Protein AF-A0A485A880-F1 (afdb_monomer_lite)

Structure (mmCIF, N/CA/C/O backbone):
data_AF-A0A485A880-F1
#
_entry.id   AF-A0A485A880-F1
#
loop_
_atom_site.group_PDB
_atom_site.id
_atom_site.type_symbol
_atom_site.label_atom_id
_atom_site.label_alt_id
_atom_site.label_comp_id
_atom_site.label_asym_id
_atom_site.label_entity_id
_atom_site.label_seq_id
_atom_site.pdbx_PDB_ins_code
_atom_site.Cartn_x
_atom_site.Cartn_y
_atom_site.Cartn_z
_atom_site.occupancy
_atom_site.B_iso_or_equiv
_atom_site.auth_seq_id
_atom_site.auth_comp_id
_atom_site.auth_asym_id
_atom_site.auth_atom_id
_atom_site.pdbx_PDB_model_num
ATOM 1 N N . MET A 1 1 ? 19.188 -2.730 9.028 1.00 48.34 1 MET A N 1
ATOM 2 C CA . MET A 1 1 ? 17.875 -2.356 8.461 1.00 48.34 1 MET A CA 1
ATOM 3 C C . MET A 1 1 ? 17.712 -0.865 8.674 1.00 48.34 1 MET A C 1
ATOM 5 O O . MET A 1 1 ? 17.960 -0.419 9.787 1.00 48.34 1 MET A O 1
ATOM 9 N N . ALA A 1 2 ? 17.416 -0.093 7.627 1.00 50.91 2 ALA A N 1
ATOM 10 C CA . ALA A 1 2 ? 17.040 1.307 7.811 1.00 50.91 2 ALA A CA 1
ATOM 11 C C . ALA A 1 2 ? 15.766 1.371 8.679 1.00 50.91 2 ALA A C 1
ATOM 13 O O . ALA A 1 2 ? 14.965 0.434 8.611 1.00 50.91 2 ALA A O 1
ATOM 14 N N . PRO A 1 3 ? 15.587 2.407 9.514 1.00 59.16 3 PRO A N 1
ATOM 15 C CA . PRO A 1 3 ? 14.338 2.588 10.241 1.00 59.16 3 PRO A CA 1
ATOM 16 C C . PRO A 1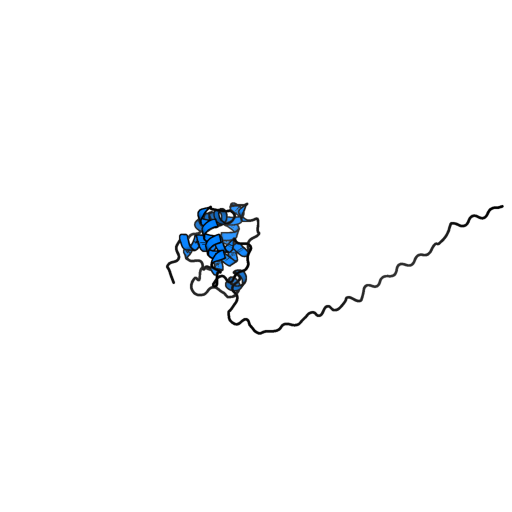 3 ? 13.180 2.663 9.241 1.00 59.16 3 PRO A C 1
ATOM 18 O O . PRO A 1 3 ? 13.287 3.348 8.225 1.00 59.16 3 PRO A O 1
ATOM 21 N N . VAL A 1 4 ? 12.096 1.939 9.515 1.00 69.75 4 VAL A N 1
ATOM 22 C CA . VAL A 1 4 ? 10.875 2.001 8.706 1.00 69.75 4 VAL A CA 1
ATOM 23 C C . VAL A 1 4 ? 10.279 3.394 8.896 1.00 69.75 4 VAL A C 1
ATOM 25 O O . VAL A 1 4 ? 9.914 3.774 10.007 1.00 69.75 4 VAL A O 1
ATOM 28 N N . THR A 1 5 ? 10.239 4.186 7.826 1.00 85.25 5 THR A N 1
ATOM 29 C CA . THR A 1 5 ? 9.650 5.531 7.811 1.00 85.25 5 THR A CA 1
ATOM 30 C C . THR A 1 5 ? 8.361 5.547 6.995 1.00 85.25 5 THR A C 1
ATOM 32 O O . THR A 1 5 ? 8.098 4.653 6.187 1.00 85.25 5 THR A O 1
ATOM 35 N N . LEU A 1 6 ? 7.555 6.598 7.165 1.00 86.88 6 LEU A N 1
ATOM 36 C CA . LEU A 1 6 ? 6.360 6.802 6.341 1.00 86.88 6 LEU A CA 1
ATOM 37 C C . LEU A 1 6 ? 6.691 6.939 4.845 1.00 86.88 6 LEU A C 1
ATOM 39 O O . LEU A 1 6 ? 5.874 6.538 4.024 1.00 86.88 6 LEU A O 1
ATOM 43 N N . ASP A 1 7 ? 7.879 7.445 4.501 1.00 87.31 7 ASP A N 1
ATOM 44 C CA . ASP A 1 7 ? 8.340 7.525 3.109 1.00 87.31 7 ASP A CA 1
ATOM 45 C C . ASP A 1 7 ? 8.604 6.132 2.539 1.00 87.31 7 ASP A C 1
ATOM 47 O O . ASP A 1 7 ? 8.171 5.819 1.431 1.00 87.31 7 ASP A O 1
ATOM 51 N N . THR A 1 8 ? 9.261 5.265 3.321 1.00 88.88 8 THR A N 1
ATOM 52 C CA . THR A 1 8 ? 9.458 3.874 2.902 1.00 88.88 8 THR A CA 1
ATOM 53 C C . THR A 1 8 ? 8.118 3.161 2.750 1.00 88.88 8 THR A C 1
ATOM 55 O O . THR A 1 8 ? 7.915 2.506 1.738 1.00 88.88 8 THR A O 1
ATOM 58 N N . LEU A 1 9 ? 7.164 3.369 3.668 1.00 91.94 9 LEU A N 1
ATOM 59 C CA . LEU A 1 9 ? 5.817 2.797 3.575 1.00 91.94 9 LEU A CA 1
ATOM 60 C C . LEU A 1 9 ? 5.081 3.234 2.298 1.00 91.94 9 LEU A C 1
ATOM 62 O O . LEU A 1 9 ? 4.432 2.410 1.662 1.00 91.94 9 LEU A O 1
ATOM 66 N N . ASP A 1 10 ? 5.179 4.503 1.900 1.00 95.12 10 ASP A N 1
ATOM 67 C CA . ASP A 1 10 ? 4.555 4.967 0.658 1.00 95.12 10 ASP A CA 1
ATOM 68 C C . ASP A 1 10 ? 5.140 4.275 -0.577 1.00 95.12 10 ASP A C 1
ATOM 70 O O . ASP A 1 10 ? 4.388 3.885 -1.474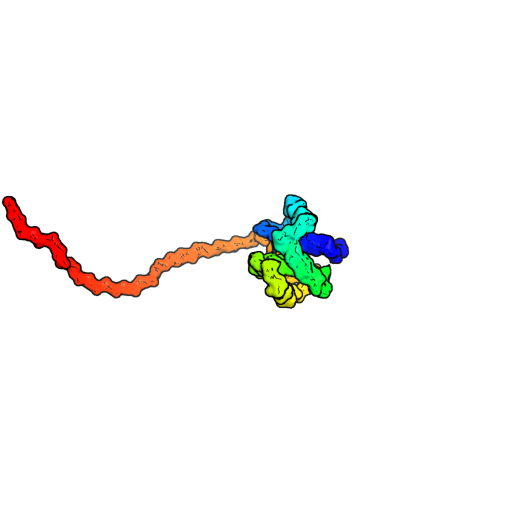 1.00 95.12 10 ASP A O 1
ATOM 74 N N . GLU A 1 11 ? 6.459 4.074 -0.618 1.00 94.31 11 GLU A N 1
ATOM 75 C CA . GLU A 1 11 ? 7.088 3.301 -1.689 1.00 94.31 11 GLU A CA 1
ATOM 76 C C . GLU A 1 11 ? 6.596 1.844 -1.699 1.00 94.31 11 GLU A C 1
ATOM 78 O O . GLU A 1 11 ? 6.247 1.341 -2.767 1.00 94.31 11 GLU A O 1
ATOM 83 N N . GLU A 1 12 ? 6.497 1.183 -0.537 1.00 93.88 12 GLU A N 1
ATOM 84 C CA . GLU A 1 12 ? 5.956 -0.184 -0.412 1.00 93.88 12 GLU A CA 1
ATOM 85 C C . GLU A 1 12 ? 4.527 -0.290 -0.959 1.00 93.88 12 GLU A C 1
ATOM 87 O O . GLU A 1 12 ? 4.219 -1.184 -1.748 1.00 93.88 12 GLU A O 1
ATOM 92 N N . ILE A 1 13 ? 3.652 0.642 -0.571 1.00 96.25 13 ILE A N 1
ATOM 93 C CA . ILE A 1 13 ? 2.255 0.665 -1.013 1.00 96.25 13 ILE A CA 1
ATOM 94 C C . ILE A 1 13 ? 2.198 0.876 -2.526 1.00 96.25 13 ILE A C 1
ATOM 96 O O . ILE A 1 13 ? 1.496 0.145 -3.222 1.00 96.25 13 ILE A O 1
ATOM 100 N N . ALA A 1 14 ? 2.958 1.836 -3.060 1.00 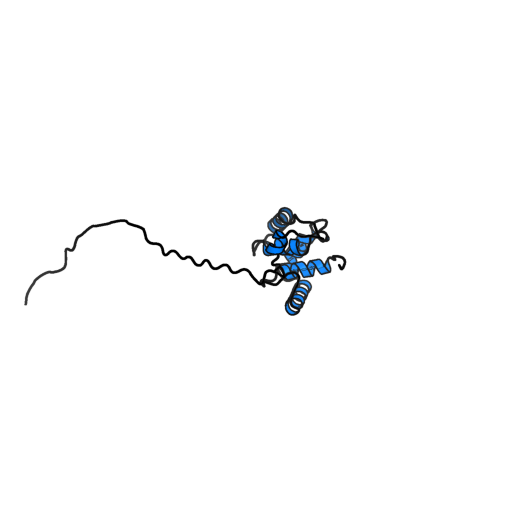96.88 14 ALA A N 1
ATOM 101 C CA . ALA A 1 14 ? 2.993 2.092 -4.496 1.00 96.88 14 ALA A CA 1
ATOM 102 C C . ALA A 1 14 ? 3.464 0.859 -5.280 1.00 96.88 14 ALA A C 1
ATOM 104 O O . ALA A 1 14 ? 2.846 0.493 -6.280 1.00 96.88 14 ALA A O 1
ATOM 105 N N . LEU A 1 15 ? 4.507 0.177 -4.803 1.00 95.62 15 LEU A N 1
ATOM 106 C CA . LEU A 1 15 ? 4.996 -1.065 -5.399 1.00 95.62 15 LEU A CA 1
ATOM 107 C C . LEU A 1 15 ? 3.933 -2.170 -5.387 1.00 95.62 15 LEU A C 1
ATOM 109 O O . LEU A 1 15 ? 3.742 -2.843 -6.401 1.00 95.62 15 LEU A O 1
ATOM 113 N N . ALA A 1 16 ? 3.223 -2.342 -4.272 1.00 95.25 16 ALA A N 1
ATOM 114 C CA . ALA A 1 16 ? 2.196 -3.368 -4.132 1.00 95.25 16 ALA A CA 1
ATOM 115 C C . ALA A 1 16 ? 0.976 -3.130 -5.041 1.00 95.25 16 ALA A C 1
ATOM 117 O O . ALA A 1 16 ? 0.312 -4.090 -5.422 1.00 95.25 16 ALA A O 1
ATOM 118 N N . THR A 1 17 ? 0.707 -1.876 -5.428 1.00 95.19 17 THR A N 1
ATOM 119 C CA . THR A 1 17 ? -0.387 -1.518 -6.352 1.00 95.19 17 THR A CA 1
ATOM 120 C C . THR A 1 17 ? -0.073 -1.724 -7.834 1.00 95.19 17 THR A C 1
ATOM 122 O O . THR A 1 17 ? -0.959 -1.570 -8.675 1.00 95.19 17 THR A O 1
ATOM 125 N N . LEU A 1 18 ? 1.173 -2.048 -8.189 1.00 93.81 18 LEU A N 1
ATOM 126 C CA . LEU A 1 18 ? 1.533 -2.304 -9.581 1.00 93.81 18 LEU A CA 1
ATOM 127 C C . LEU A 1 18 ? 0.983 -3.663 -10.040 1.00 93.81 18 LEU A C 1
ATOM 129 O O . LEU A 1 18 ? 1.142 -4.648 -9.322 1.00 93.81 18 LEU A O 1
ATOM 133 N N . PRO A 1 19 ? 0.446 -3.768 -11.270 1.00 86.62 19 PRO A N 1
ATOM 134 C CA . PRO A 1 19 ? -0.112 -5.015 -11.801 1.00 86.62 19 PRO A CA 1
ATOM 135 C C . PRO A 1 19 ? 0.961 -6.039 -12.211 1.00 86.62 19 PRO A C 1
ATOM 137 O O . PRO A 1 19 ? 0.659 -7.001 -12.908 1.00 86.62 19 PRO A O 1
ATOM 140 N N . MET A 1 20 ? 2.230 -5.801 -11.869 1.00 86.81 20 MET A N 1
ATOM 141 C CA . MET A 1 20 ? 3.351 -6.621 -12.322 1.00 86.81 20 MET A CA 1
ATOM 142 C C . MET A 1 20 ? 3.878 -7.501 -11.197 1.00 86.81 20 MET A C 1
ATOM 144 O O . MET A 1 20 ? 4.092 -7.030 -10.078 1.00 86.81 20 MET A O 1
ATOM 148 N N . ASP A 1 21 ? 4.173 -8.751 -11.538 1.00 81.88 21 ASP A N 1
ATOM 149 C CA . ASP A 1 21 ? 4.816 -9.694 -10.635 1.00 81.88 21 ASP A CA 1
ATOM 150 C C . ASP A 1 21 ? 6.326 -9.443 -10.581 1.00 81.88 21 ASP A C 1
ATOM 152 O O . ASP A 1 21 ? 7.023 -9.395 -11.597 1.00 81.88 21 ASP A O 1
ATOM 156 N N . PHE A 1 22 ? 6.842 -9.276 -9.369 1.00 88.06 22 PHE A N 1
ATOM 157 C CA . PHE A 1 22 ? 8.266 -9.191 -9.067 1.00 88.06 22 PHE A CA 1
ATOM 158 C C . PHE A 1 22 ? 8.499 -9.708 -7.650 1.00 88.06 22 PHE A C 1
ATOM 160 O O . PHE A 1 22 ? 7.606 -9.628 -6.800 1.00 88.06 22 PHE A O 1
ATOM 167 N N . ASP A 1 23 ? 9.708 -10.211 -7.401 1.00 87.38 23 ASP A N 1
ATOM 168 C CA . ASP A 1 23 ? 10.121 -10.586 -6.054 1.00 87.38 23 ASP A CA 1
ATOM 169 C C . ASP A 1 23 ? 10.219 -9.329 -5.186 1.00 87.38 23 ASP A C 1
ATOM 171 O O . ASP A 1 23 ? 10.944 -8.380 -5.498 1.00 87.38 23 ASP A O 1
ATOM 175 N N . ILE A 1 24 ? 9.496 -9.338 -4.071 1.00 87.62 24 ILE A N 1
ATOM 176 C CA . ILE A 1 24 ? 9.405 -8.228 -3.119 1.00 87.62 24 ILE A CA 1
ATOM 177 C C . ILE A 1 24 ? 10.755 -7.830 -2.506 1.00 87.62 24 ILE A C 1
ATOM 179 O O . ILE A 1 24 ? 10.886 -6.723 -1.979 1.00 87.62 24 ILE A O 1
ATOM 183 N N . TYR A 1 25 ? 11.766 -8.701 -2.569 1.00 86.00 25 TYR A N 1
ATOM 184 C CA . TYR A 1 25 ? 13.123 -8.403 -2.098 1.00 86.00 25 TYR A CA 1
ATOM 185 C C . TYR A 1 25 ? 14.122 -8.121 -3.222 1.00 86.00 25 TYR A C 1
ATOM 187 O O . TYR A 1 25 ? 15.226 -7.659 -2.941 1.00 86.00 25 TYR A O 1
ATOM 195 N N . ASN A 1 26 ? 13.734 -8.327 -4.480 1.00 88.88 26 ASN A N 1
ATOM 196 C CA . ASN A 1 26 ? 14.574 -8.074 -5.644 1.00 88.88 26 ASN A CA 1
ATOM 197 C C . ASN A 1 26 ? 13.810 -7.246 -6.687 1.00 88.88 26 ASN A C 1
ATOM 199 O O . ASN A 1 26 ? 13.377 -7.745 -7.728 1.00 88.88 26 ASN A O 1
ATOM 203 N N . ILE A 1 27 ? 13.622 -5.963 -6.373 1.00 89.25 27 ILE A N 1
ATOM 204 C CA . ILE A 1 27 ? 12.817 -5.036 -7.171 1.00 89.25 27 ILE A CA 1
ATOM 205 C C . ILE A 1 27 ? 13.682 -4.432 -8.295 1.00 89.25 27 ILE A C 1
ATOM 207 O O . ILE A 1 27 ? 14.677 -3.758 -8.011 1.00 89.25 27 ILE A O 1
ATOM 211 N N . PRO A 1 28 ? 13.307 -4.588 -9.580 1.00 92.25 28 PRO A N 1
ATOM 212 C CA . PRO A 1 28 ? 14.040 -3.971 -10.682 1.00 92.25 28 PRO A CA 1
ATOM 213 C C . PRO A 1 28 ? 14.016 -2.434 -10.617 1.00 92.25 28 PRO A C 1
ATOM 215 O O . PRO A 1 28 ? 13.007 -1.822 -10.263 1.00 92.25 28 PRO A O 1
ATOM 218 N N . GLY A 1 29 ? 15.100 -1.773 -11.037 1.00 92.00 29 GLY A N 1
ATOM 219 C CA . GLY A 1 29 ? 15.227 -0.308 -10.939 1.00 92.00 29 GLY A CA 1
ATOM 220 C C . GLY A 1 29 ? 14.137 0.489 -11.678 1.00 92.00 29 GLY A C 1
ATOM 221 O O . GLY A 1 29 ? 13.721 1.552 -11.216 1.00 92.00 29 GLY A O 1
ATOM 222 N N . SER A 1 30 ? 13.618 -0.034 -12.794 1.00 92.75 30 SER A N 1
ATOM 223 C CA . SER A 1 30 ? 12.487 0.563 -13.522 1.00 92.75 30 SER A CA 1
ATOM 224 C C . SER A 1 30 ? 11.195 0.576 -12.698 1.00 92.75 30 SER A C 1
ATOM 226 O O . SER A 1 30 ? 10.441 1.548 -12.760 1.00 92.75 30 SER A O 1
ATOM 228 N N . ILE A 1 31 ? 10.974 -0.463 -11.891 1.00 93.69 31 ILE A N 1
ATOM 229 C CA . ILE A 1 31 ? 9.825 -0.608 -10.992 1.00 93.69 31 ILE A CA 1
ATOM 230 C C . ILE A 1 31 ? 9.933 0.385 -9.841 1.00 93.69 31 ILE A C 1
ATOM 232 O O . ILE A 1 31 ? 8.978 1.107 -9.565 1.00 93.69 31 ILE A O 1
ATOM 236 N N . HIS A 1 32 ? 11.122 0.511 -9.247 1.00 92.50 32 HIS A N 1
ATOM 237 C CA . HIS A 1 32 ? 11.387 1.529 -8.230 1.00 92.50 32 HIS A CA 1
ATOM 238 C C . HIS A 1 32 ? 11.107 2.947 -8.738 1.00 92.50 32 HIS A C 1
ATOM 240 O O . HIS A 1 32 ? 10.465 3.736 -8.045 1.00 92.50 32 HIS A O 1
ATOM 246 N N . ARG A 1 33 ? 11.550 3.281 -9.958 1.00 95.62 33 ARG A N 1
ATOM 247 C CA . ARG A 1 33 ? 11.261 4.592 -10.558 1.00 95.62 33 ARG A CA 1
ATOM 248 C C . ARG A 1 33 ? 9.757 4.808 -10.717 1.00 95.62 33 ARG A C 1
ATOM 250 O O . ARG A 1 33 ? 9.260 5.869 -10.351 1.00 95.62 33 ARG A O 1
ATOM 257 N N . ARG A 1 34 ? 9.031 3.797 -11.203 1.00 96.00 34 ARG A N 1
ATOM 258 C CA . ARG A 1 34 ? 7.579 3.892 -11.376 1.00 96.00 34 ARG A CA 1
ATOM 259 C C . ARG A 1 34 ? 6.844 4.067 -10.045 1.00 96.00 34 ARG A C 1
ATOM 261 O O . ARG A 1 34 ? 5.940 4.891 -9.971 1.00 96.00 34 ARG A O 1
ATOM 268 N N . ALA A 1 35 ? 7.252 3.355 -8.996 1.00 95.81 35 ALA A N 1
ATOM 269 C CA . ALA A 1 35 ? 6.680 3.518 -7.661 1.00 95.81 35 ALA A CA 1
ATOM 270 C C . ALA A 1 35 ? 6.861 4.952 -7.137 1.00 95.81 35 ALA A C 1
ATOM 272 O O . ALA A 1 35 ? 5.899 5.567 -6.687 1.00 95.81 35 ALA A O 1
ATOM 273 N N . LYS A 1 36 ? 8.055 5.539 -7.295 1.00 95.31 36 LYS A N 1
ATOM 274 C CA . LYS A 1 36 ? 8.311 6.939 -6.911 1.00 95.31 36 LYS A CA 1
ATOM 275 C C . LYS A 1 36 ? 7.430 7.936 -7.661 1.00 95.31 36 LYS A C 1
ATOM 277 O O . LYS A 1 36 ? 6.949 8.900 -7.069 1.00 95.31 36 LYS A O 1
ATOM 282 N N . GLU A 1 37 ? 7.189 7.707 -8.951 1.00 96.75 37 GLU A N 1
ATOM 283 C CA . GLU A 1 37 ? 6.263 8.532 -9.734 1.00 96.75 37 GLU A CA 1
ATOM 284 C C . GLU A 1 37 ? 4.826 8.435 -9.211 1.00 96.75 37 GLU A C 1
ATOM 286 O O . GLU A 1 37 ? 4.164 9.464 -9.083 1.00 96.75 37 GLU A O 1
ATOM 291 N N . ILE A 1 38 ? 4.363 7.226 -8.872 1.00 97.62 38 ILE A N 1
ATOM 292 C CA . ILE A 1 38 ? 3.033 6.983 -8.295 1.00 97.62 38 ILE A CA 1
ATOM 293 C C . ILE A 1 38 ? 2.869 7.727 -6.966 1.00 97.62 38 ILE A C 1
ATOM 295 O O . ILE A 1 38 ? 1.861 8.412 -6.785 1.00 97.62 38 ILE A O 1
ATOM 299 N N . VAL A 1 39 ? 3.866 7.649 -6.075 1.00 97.12 39 VAL A N 1
ATOM 300 C CA . VAL A 1 39 ? 3.870 8.375 -4.792 1.00 97.12 39 VAL A CA 1
ATOM 301 C C . VAL A 1 39 ? 3.811 9.883 -5.030 1.00 97.12 39 VAL A C 1
ATOM 303 O O . VAL A 1 39 ? 2.954 10.572 -4.476 1.00 97.12 39 VAL A O 1
ATOM 306 N N . SER A 1 40 ? 4.680 10.397 -5.906 1.00 96.81 40 SER A N 1
ATOM 307 C CA . SER A 1 40 ? 4.769 11.827 -6.216 1.00 96.81 40 SER A CA 1
ATOM 308 C C . SER A 1 40 ? 3.470 12.385 -6.808 1.00 96.81 40 SER A C 1
ATOM 310 O O . SER A 1 40 ? 3.009 13.451 -6.400 1.00 96.81 40 SER A O 1
ATOM 312 N N . LYS A 1 41 ? 2.849 11.652 -7.738 1.00 97.50 41 LYS A N 1
ATOM 313 C CA . LYS A 1 41 ? 1.596 12.045 -8.401 1.00 97.50 41 LYS A CA 1
ATOM 314 C C . LYS A 1 41 ? 0.343 11.678 -7.606 1.00 97.50 41 LYS A C 1
ATOM 316 O O . LYS A 1 41 ? -0.749 12.080 -8.001 1.00 97.50 41 LYS A O 1
ATOM 321 N N . LYS A 1 42 ? 0.485 10.930 -6.506 1.00 96.62 42 LYS A N 1
ATOM 322 C CA . LYS A 1 42 ? -0.625 10.370 -5.722 1.00 96.62 42 LYS A CA 1
ATOM 323 C C . LYS A 1 42 ? -1.625 9.631 -6.618 1.00 96.62 42 LYS A C 1
ATOM 325 O O . LYS A 1 42 ? -2.827 9.884 -6.555 1.00 96.62 42 LYS A O 1
ATOM 330 N N . GLU A 1 43 ? -1.121 8.763 -7.495 1.00 97.44 43 GLU A N 1
ATOM 331 C CA . GLU A 1 43 ? -1.972 8.013 -8.428 1.00 97.44 43 GLU A CA 1
ATOM 332 C C . GLU A 1 43 ? -2.897 7.040 -7.666 1.00 97.44 43 GLU A C 1
ATOM 334 O O . GLU A 1 43 ? -2.604 6.618 -6.545 1.00 97.44 43 GLU A O 1
ATOM 339 N N . SER A 1 44 ? -4.044 6.703 -8.254 1.00 96.00 44 SER A N 1
ATOM 340 C CA . SER A 1 44 ? -4.919 5.643 -7.736 1.00 96.00 44 SER A CA 1
ATOM 341 C C . SER A 1 44 ? -4.429 4.292 -8.279 1.00 96.00 44 SER A C 1
ATOM 343 O O . SER A 1 44 ? -4.000 4.255 -9.434 1.00 96.00 44 SER A O 1
ATOM 345 N N . PRO A 1 45 ? -4.434 3.202 -7.487 1.00 96.38 45 PRO A N 1
ATOM 346 C CA . PRO A 1 45 ? -5.064 3.064 -6.168 1.00 96.38 45 PRO A CA 1
ATOM 347 C C . PRO A 1 45 ? -4.164 3.423 -4.969 1.00 96.38 45 PRO A C 1
ATOM 349 O O . PRO A 1 45 ? -4.601 3.318 -3.821 1.00 96.38 45 PRO A O 1
ATOM 352 N N . PHE A 1 46 ? -2.916 3.854 -5.198 1.00 97.56 46 PHE A N 1
ATOM 353 C CA . PHE A 1 46 ? -1.961 4.179 -4.128 1.00 97.56 46 PHE A CA 1
ATOM 354 C C . PHE A 1 46 ? -2.520 5.192 -3.123 1.00 97.56 46 PHE A C 1
ATOM 356 O O . PHE A 1 46 ? -2.429 4.960 -1.918 1.00 97.56 46 PHE A O 1
ATOM 363 N N . LYS A 1 47 ? -3.122 6.298 -3.584 1.00 97.44 47 LYS A N 1
ATOM 364 C CA . LYS A 1 47 ? -3.598 7.356 -2.675 1.00 97.44 47 LYS A CA 1
ATOM 365 C C . LYS A 1 47 ? -4.666 6.854 -1.693 1.00 97.44 47 LYS A C 1
ATOM 367 O O . LYS A 1 47 ? -4.655 7.266 -0.534 1.00 97.44 47 LYS A O 1
ATOM 372 N N . GLU A 1 48 ? -5.564 5.967 -2.127 1.00 98.00 48 GLU A N 1
ATOM 373 C CA . GLU A 1 48 ? -6.612 5.393 -1.282 1.00 98.00 48 GLU A CA 1
ATOM 374 C C . GLU A 1 48 ? -6.025 4.447 -0.231 1.00 98.00 48 GLU A C 1
ATOM 376 O O . GLU A 1 48 ? -6.320 4.583 0.959 1.00 98.00 48 GLU A O 1
ATOM 381 N N . TRP A 1 49 ? -5.140 3.543 -0.655 1.00 97.56 49 TRP A N 1
ATOM 382 C CA . TRP A 1 49 ? -4.451 2.614 0.241 1.00 97.56 49 TRP A CA 1
ATOM 383 C C . TRP A 1 49 ? -3.574 3.333 1.261 1.00 97.56 49 TRP A C 1
ATOM 385 O O . TRP A 1 49 ? -3.647 3.055 2.455 1.00 97.56 49 TRP A O 1
ATOM 395 N N . SER A 1 50 ? -2.796 4.307 0.802 1.00 96.44 50 SER A N 1
ATOM 396 C CA . SER A 1 50 ? -1.908 5.121 1.626 1.00 96.44 50 SER A CA 1
ATOM 397 C C . SER A 1 50 ? -2.684 5.934 2.674 1.00 96.44 50 SER A C 1
ATOM 399 O O . SER A 1 50 ? -2.282 6.004 3.838 1.00 96.44 50 SER A O 1
ATOM 401 N N . ALA A 1 51 ? -3.850 6.481 2.317 1.00 95.75 51 ALA A N 1
ATOM 402 C CA . ALA A 1 51 ? -4.723 7.167 3.268 1.00 95.75 51 ALA A CA 1
ATOM 403 C C . ALA A 1 51 ? -5.376 6.214 4.286 1.00 95.75 51 ALA A C 1
ATOM 405 O O . ALA A 1 51 ? -5.553 6.589 5.446 1.00 95.75 51 ALA A O 1
ATOM 406 N N . ALA A 1 52 ? -5.756 5.003 3.872 1.00 95.62 52 ALA A N 1
ATOM 407 C CA . ALA A 1 52 ? -6.409 4.033 4.746 1.00 95.62 52 ALA A CA 1
ATOM 408 C C . ALA A 1 52 ? -5.423 3.359 5.719 1.00 95.62 52 ALA A C 1
ATOM 410 O O . ALA A 1 52 ? -5.694 3.270 6.915 1.00 95.62 52 ALA A O 1
ATOM 411 N N . LEU A 1 53 ? -4.237 2.966 5.246 1.00 93.94 53 LEU A N 1
ATOM 412 C CA . LEU A 1 53 ? -3.210 2.322 6.073 1.00 93.94 53 LEU A CA 1
ATOM 413 C C . LEU A 1 53 ? -2.671 3.254 7.163 1.00 93.94 53 LEU A C 1
ATOM 415 O O . LEU A 1 53 ? -2.457 2.816 8.289 1.00 93.94 53 LEU A O 1
ATOM 419 N N . ARG A 1 54 ? -2.554 4.560 6.892 1.00 92.31 54 ARG A N 1
ATOM 420 C CA . ARG A 1 54 ? -2.136 5.555 7.898 1.00 92.31 54 ARG A CA 1
ATOM 421 C C . ARG A 1 54 ? -3.103 5.735 9.068 1.00 92.31 54 ARG A C 1
ATOM 423 O O . ARG A 1 54 ? -2.711 6.303 10.082 1.00 92.31 54 ARG A O 1
ATOM 430 N N . LYS A 1 55 ? -4.350 5.273 8.950 1.00 90.56 55 LYS A N 1
ATOM 431 C CA . LYS A 1 55 ? -5.307 5.274 10.069 1.00 90.56 55 LYS A CA 1
ATOM 432 C C . LYS A 1 55 ? -5.040 4.137 11.057 1.00 90.5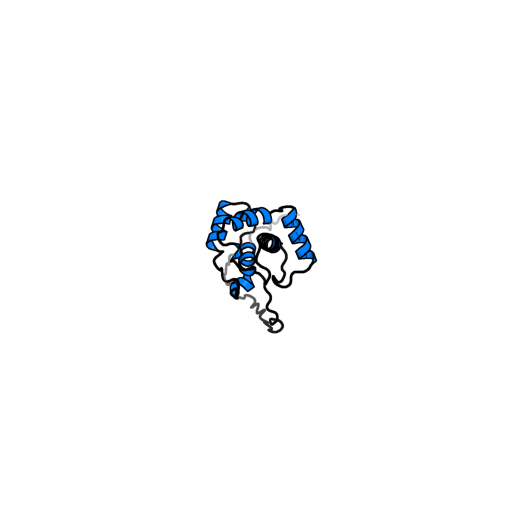6 55 LYS A C 1
ATOM 434 O O . LYS A 1 55 ? -5.571 4.166 12.164 1.00 90.56 55 LYS A O 1
ATOM 439 N N . CYS A 1 56 ? -4.240 3.147 10.667 1.00 88.31 56 CYS A N 1
ATOM 440 C CA . CYS A 1 56 ? -3.890 2.022 11.519 1.00 88.31 56 CYS A CA 1
ATOM 441 C C . CYS A 1 56 ? -2.772 2.438 12.480 1.00 88.31 56 CYS A C 1
ATOM 443 O O . CYS A 1 56 ? -1.687 2.843 12.059 1.00 88.31 56 CYS A O 1
ATOM 445 N N . ALA A 1 57 ? -3.033 2.334 13.783 1.00 85.12 57 ALA A N 1
ATOM 446 C CA . ALA A 1 57 ? -2.000 2.525 14.794 1.00 85.12 57 ALA A CA 1
ATOM 447 C C . ALA A 1 57 ? -0.895 1.470 14.614 1.00 85.12 57 ALA A C 1
ATOM 449 O O . ALA A 1 57 ? -1.192 0.306 14.352 1.00 85.12 57 ALA A O 1
ATOM 450 N N . GLY A 1 58 ? 0.370 1.882 14.728 1.00 85.69 58 GLY A N 1
ATOM 451 C CA . GLY A 1 58 ? 1.503 0.971 14.543 1.00 85.69 58 GLY A CA 1
ATOM 452 C C . GLY A 1 58 ? 1.685 0.487 13.102 1.00 85.69 58 GLY A C 1
ATOM 453 O O . GLY A 1 58 ? 2.231 -0.585 12.885 1.00 85.69 58 GLY A O 1
ATOM 454 N N . ILE A 1 59 ? 1.242 1.240 12.082 1.00 88.06 59 ILE A N 1
ATOM 455 C CA . ILE A 1 59 ? 1.387 0.805 10.677 1.00 88.06 59 ILE A CA 1
ATOM 456 C C . ILE A 1 59 ? 2.843 0.486 10.280 1.00 88.06 59 ILE A C 1
ATOM 458 O O . ILE A 1 59 ? 3.085 -0.358 9.423 1.00 88.06 59 ILE A O 1
ATOM 462 N N . LEU A 1 60 ? 3.818 1.126 10.932 1.00 87.69 60 LEU A N 1
ATOM 463 C CA . LEU A 1 60 ? 5.247 0.891 10.707 1.00 87.69 60 LEU A CA 1
ATOM 464 C C . LEU A 1 60 ? 5.754 -0.417 11.343 1.00 87.69 60 LEU A C 1
ATOM 466 O O . LEU A 1 60 ? 6.862 -0.845 11.030 1.00 87.69 60 LEU A O 1
ATOM 470 N N . ASP A 1 61 ? 4.957 -1.061 12.199 1.00 85.12 61 ASP A N 1
ATOM 471 C CA . ASP A 1 61 ? 5.296 -2.339 12.831 1.00 85.12 61 ASP A CA 1
ATOM 472 C C . ASP A 1 61 ? 5.024 -3.530 11.896 1.00 85.12 61 ASP A C 1
ATOM 474 O O . ASP A 1 61 ? 5.596 -4.603 12.084 1.00 85.12 61 ASP A O 1
ATOM 478 N N . TYR A 1 62 ? 4.228 -3.349 10.837 1.00 85.00 62 TYR A N 1
ATOM 479 C CA . TYR A 1 62 ? 3.925 -4.401 9.863 1.00 85.00 62 TYR A CA 1
ATOM 480 C C . TYR A 1 62 ? 5.038 -4.567 8.831 1.00 85.00 62 TYR A C 1
ATOM 482 O O . TYR A 1 62 ? 5.569 -3.597 8.294 1.00 85.00 62 TYR A O 1
ATOM 490 N N . SER A 1 63 ? 5.372 -5.820 8.519 1.00 86.62 63 SER A N 1
ATOM 491 C CA . SER A 1 63 ? 6.425 -6.136 7.552 1.00 86.62 63 SER A CA 1
ATOM 492 C C . SER A 1 63 ? 6.043 -5.741 6.116 1.00 86.62 63 SER A C 1
ATOM 494 O O . SER A 1 63 ? 4.867 -5.763 5.746 1.00 86.62 63 SER A O 1
ATOM 496 N N . ARG A 1 64 ? 7.048 -5.497 5.257 1.00 88.75 64 ARG A N 1
ATOM 497 C CA . ARG A 1 64 ? 6.875 -5.364 3.791 1.00 88.75 64 ARG A CA 1
ATOM 498 C C . ARG A 1 64 ? 5.971 -6.462 3.219 1.00 88.75 64 ARG A C 1
ATOM 500 O O . ARG A 1 64 ? 5.066 -6.180 2.442 1.00 88.75 64 ARG A O 1
ATOM 507 N N . ALA A 1 65 ? 6.198 -7.713 3.622 1.00 89.50 65 ALA A N 1
ATOM 508 C CA . ALA A 1 65 ? 5.429 -8.849 3.127 1.00 89.50 65 ALA A CA 1
ATOM 509 C C . ALA A 1 65 ? 3.949 -8.761 3.533 1.00 89.50 65 ALA A C 1
ATOM 511 O O . ALA A 1 65 ? 3.087 -9.019 2.701 1.00 89.50 65 ALA A O 1
ATOM 512 N N . ALA A 1 66 ? 3.644 -8.329 4.762 1.00 90.31 66 ALA A N 1
ATOM 513 C CA . ALA A 1 66 ? 2.265 -8.139 5.214 1.00 90.31 66 ALA A CA 1
ATOM 514 C C . ALA A 1 66 ? 1.540 -7.052 4.402 1.00 90.31 66 ALA A C 1
ATOM 516 O O . ALA A 1 66 ? 0.407 -7.261 3.976 1.00 90.31 66 ALA A O 1
ATOM 517 N N . ILE A 1 67 ? 2.206 -5.926 4.119 1.00 92.25 67 ILE A N 1
ATOM 518 C CA . ILE A 1 67 ? 1.640 -4.851 3.287 1.00 92.25 67 ILE A CA 1
ATOM 519 C C . ILE A 1 67 ? 1.370 -5.337 1.856 1.00 92.25 67 ILE A C 1
ATOM 521 O O . ILE A 1 67 ? 0.285 -5.113 1.319 1.00 92.25 67 ILE A O 1
ATOM 525 N N . PHE A 1 68 ? 2.326 -6.043 1.248 1.00 92.75 68 PHE A N 1
ATOM 526 C CA . PHE A 1 68 ? 2.167 -6.595 -0.098 1.00 92.75 68 PHE A CA 1
ATOM 527 C C . PHE A 1 68 ? 1.063 -7.650 -0.170 1.00 92.75 68 PHE A C 1
ATOM 529 O O . PHE A 1 68 ? 0.220 -7.575 -1.061 1.00 92.75 68 PHE A O 1
ATOM 536 N N . ALA A 1 69 ? 1.052 -8.606 0.762 1.00 91.62 69 ALA A N 1
ATOM 537 C CA . ALA A 1 69 ? 0.039 -9.654 0.830 1.00 91.62 69 ALA A CA 1
ATOM 538 C C . ALA A 1 69 ? -1.364 -9.063 1.012 1.00 91.62 69 ALA A C 1
ATOM 540 O O . ALA A 1 69 ? -2.298 -9.490 0.338 1.00 91.62 69 ALA A O 1
ATOM 541 N N . LEU A 1 70 ? -1.502 -8.036 1.857 1.00 93.81 70 LEU A N 1
ATOM 542 C CA . LEU A 1 70 ? -2.764 -7.335 2.068 1.00 93.81 70 LEU A CA 1
ATOM 543 C C . LEU A 1 70 ? -3.272 -6.671 0.782 1.00 93.81 70 LEU A C 1
ATOM 545 O O . LEU A 1 70 ? -4.425 -6.853 0.408 1.00 93.81 70 LEU A O 1
ATOM 549 N N . ILE A 1 71 ? -2.430 -5.888 0.104 1.00 94.62 71 ILE A N 1
ATOM 550 C CA . ILE A 1 71 ? -2.853 -5.126 -1.079 1.00 94.62 71 ILE A CA 1
ATOM 551 C C . ILE A 1 71 ? -3.119 -6.060 -2.266 1.00 94.62 71 ILE A C 1
ATOM 553 O O . ILE A 1 71 ? -4.138 -5.915 -2.938 1.00 94.62 71 ILE A O 1
ATOM 557 N N . ARG A 1 72 ? -2.238 -7.040 -2.507 1.00 92.25 72 ARG A N 1
ATOM 558 C CA . ARG A 1 72 ? -2.366 -8.001 -3.618 1.00 92.25 72 ARG A CA 1
ATOM 559 C C . ARG A 1 72 ? -3.462 -9.043 -3.385 1.00 92.25 72 ARG A C 1
ATOM 561 O O . ARG A 1 72 ? -4.011 -9.564 -4.349 1.00 92.25 72 ARG A O 1
ATOM 568 N N . GLY A 1 73 ? -3.788 -9.340 -2.127 1.00 90.50 73 GLY A N 1
ATOM 569 C CA . GLY A 1 73 ? -4.876 -10.244 -1.747 1.00 90.50 73 GLY A CA 1
ATOM 570 C C . GLY A 1 73 ? -6.263 -9.597 -1.758 1.00 90.50 73 GLY A C 1
ATOM 571 O O . GLY A 1 73 ? -7.264 -10.287 -1.552 1.00 90.50 73 GLY A O 1
ATOM 572 N N . ALA A 1 74 ? -6.345 -8.283 -1.969 1.00 93.44 74 ALA A N 1
ATOM 573 C CA . ALA A 1 74 ? -7.604 -7.561 -1.988 1.00 93.44 74 ALA A CA 1
ATOM 574 C C . ALA A 1 74 ? -8.296 -7.634 -3.358 1.00 93.44 74 ALA A C 1
ATOM 576 O O . ALA A 1 74 ? -7.663 -7.812 -4.397 1.00 93.44 74 ALA A O 1
ATOM 577 N N . ALA A 1 75 ? -9.616 -7.435 -3.376 1.00 92.56 75 ALA A N 1
ATOM 578 C CA . ALA A 1 75 ? -10.350 -7.279 -4.629 1.00 92.56 75 ALA A CA 1
ATOM 579 C C . ALA A 1 75 ? -9.898 -6.004 -5.366 1.00 92.56 75 ALA A C 1
ATOM 581 O O . ALA A 1 75 ? -9.776 -4.947 -4.749 1.00 92.56 75 ALA A O 1
ATOM 582 N N . GLU A 1 76 ? -9.715 -6.080 -6.687 1.00 89.25 76 GLU A N 1
ATOM 583 C CA . GLU A 1 76 ? -9.159 -4.996 -7.519 1.00 89.25 76 GLU A CA 1
ATOM 584 C C . GLU A 1 76 ? -9.866 -3.643 -7.311 1.00 89.25 76 GLU A C 1
ATOM 586 O O . GLU A 1 76 ? -9.235 -2.591 -7.229 1.00 89.25 76 GLU A O 1
ATOM 591 N N . ASN A 1 77 ? -11.185 -3.667 -7.123 1.00 92.88 77 ASN A N 1
ATOM 592 C CA . ASN A 1 77 ? -12.038 -2.493 -6.963 1.00 92.88 77 ASN A CA 1
ATOM 593 C C . ASN A 1 77 ? -12.251 -2.041 -5.505 1.00 92.88 77 ASN A C 1
ATOM 595 O O . ASN A 1 77 ? -12.979 -1.072 -5.283 1.00 92.88 77 ASN A O 1
ATOM 599 N N . VAL A 1 78 ? -11.648 -2.697 -4.504 1.00 94.25 78 VAL A N 1
ATOM 600 C CA . VAL A 1 78 ? -11.896 -2.383 -3.080 1.00 94.25 78 VAL A CA 1
ATOM 601 C C . VAL A 1 78 ? -11.567 -0.927 -2.736 1.00 94.25 78 VAL A C 1
ATOM 603 O O . VAL A 1 78 ? -12.234 -0.310 -1.906 1.00 94.25 78 VAL A O 1
ATOM 606 N N . HIS A 1 79 ? -10.571 -0.353 -3.414 1.00 93.44 79 HIS A N 1
ATOM 607 C CA . HIS A 1 79 ? -10.079 0.999 -3.170 1.00 93.44 79 HIS A CA 1
ATOM 608 C C . HIS A 1 79 ? -11.123 2.087 -3.479 1.00 93.44 79 HIS A C 1
ATOM 610 O O . HIS A 1 79 ? -11.063 3.169 -2.902 1.00 93.44 79 HIS A O 1
ATOM 616 N N . HIS A 1 80 ? -12.133 1.792 -4.304 1.00 96.12 80 HIS A N 1
ATOM 617 C CA . HIS A 1 80 ? -13.256 2.698 -4.563 1.00 96.12 80 HIS A CA 1
ATOM 618 C C . HIS A 1 80 ? -14.244 2.810 -3.391 1.00 96.12 80 HIS A C 1
ATOM 620 O O . HIS A 1 80 ? -15.086 3.709 -3.390 1.00 96.12 80 HIS A O 1
ATOM 626 N N . PHE A 1 81 ? -14.155 1.925 -2.391 1.00 96.12 81 PHE A N 1
ATOM 627 C CA . PHE A 1 81 ? -15.090 1.841 -1.269 1.00 96.12 81 PHE A CA 1
ATOM 628 C C . PHE A 1 81 ? -14.355 2.064 0.062 1.00 96.12 81 PHE A C 1
ATOM 630 O O . PHE A 1 81 ? -13.952 1.097 0.707 1.00 96.12 81 PHE A O 1
ATOM 637 N N . PRO A 1 82 ? -14.194 3.319 0.532 1.00 93.06 82 PRO A N 1
ATOM 638 C CA . PRO A 1 82 ? -13.347 3.639 1.686 1.00 93.06 82 PRO A CA 1
ATOM 639 C C . PRO A 1 82 ? -13.694 2.882 2.973 1.00 93.06 82 PRO A C 1
ATOM 641 O O . PRO A 1 82 ? -12.802 2.520 3.736 1.00 93.06 82 PRO A O 1
ATOM 644 N N . VAL A 1 83 ? -14.987 2.640 3.217 1.00 93.62 83 VAL A N 1
ATOM 645 C CA . VAL A 1 83 ? -15.455 1.888 4.391 1.00 93.62 83 VAL A CA 1
ATOM 646 C C . VAL A 1 83 ? -15.042 0.423 4.276 1.00 93.62 83 VAL A C 1
ATOM 648 O O . VAL A 1 83 ? -14.381 -0.095 5.172 1.00 93.62 83 VAL A O 1
ATOM 651 N N . SER A 1 84 ? -15.358 -0.220 3.149 1.00 94.69 84 SER A N 1
ATOM 652 C CA . SER A 1 84 ? -15.001 -1.617 2.892 1.00 94.69 84 SER A CA 1
ATOM 653 C C . SER A 1 84 ? -13.488 -1.830 2.889 1.00 94.69 84 SER A C 1
ATOM 655 O O . SER A 1 84 ? -13.016 -2.817 3.446 1.00 94.69 84 SER A O 1
ATOM 657 N N . LEU A 1 85 ? -12.727 -0.886 2.328 1.00 95.69 85 LEU A N 1
ATOM 658 C CA . LEU A 1 85 ? -11.267 -0.892 2.356 1.00 95.69 85 LEU A CA 1
ATOM 659 C C . LEU A 1 85 ? -10.742 -0.881 3.795 1.00 95.69 85 LEU A C 1
ATOM 661 O O . LEU A 1 85 ? -9.910 -1.712 4.146 1.00 95.69 85 LEU A O 1
ATOM 665 N N . GLN A 1 86 ? -11.245 0.016 4.648 1.00 94.75 86 GLN A N 1
ATOM 666 C CA . GLN A 1 86 ? -10.809 0.071 6.044 1.00 94.75 86 GLN A CA 1
ATOM 667 C C . GLN A 1 86 ? -11.163 -1.211 6.807 1.00 94.75 86 GLN A C 1
ATOM 669 O O . GLN A 1 86 ? -10.337 -1.723 7.560 1.00 94.75 86 GLN A O 1
ATOM 674 N N . THR A 1 87 ? -12.372 -1.743 6.609 1.00 94.00 87 THR A N 1
ATOM 675 C CA . THR A 1 87 ? -12.790 -3.014 7.215 1.00 94.00 87 THR A CA 1
ATOM 676 C C . THR A 1 87 ? -11.890 -4.162 6.765 1.00 94.00 87 THR A C 1
ATOM 678 O O . THR A 1 87 ? -11.470 -4.963 7.595 1.00 94.00 87 THR A O 1
ATOM 681 N N . TYR A 1 88 ? -11.550 -4.215 5.476 1.00 94.88 88 TYR A N 1
ATOM 682 C CA . TYR A 1 88 ? -10.644 -5.218 4.929 1.00 94.88 88 TYR A CA 1
ATOM 683 C C . TYR A 1 88 ? -9.244 -5.119 5.545 1.00 94.88 88 TYR A C 1
ATOM 685 O O . TYR A 1 88 ? -8.712 -6.135 5.990 1.00 94.88 88 TYR A O 1
ATOM 693 N N . ILE A 1 89 ? -8.681 -3.909 5.639 1.00 94.31 89 ILE A N 1
ATOM 694 C CA . ILE A 1 89 ? -7.380 -3.673 6.280 1.00 94.31 89 ILE A CA 1
ATOM 695 C C . ILE A 1 89 ? -7.402 -4.187 7.720 1.00 94.31 89 ILE A C 1
ATOM 697 O O . ILE A 1 89 ? -6.570 -5.008 8.085 1.00 94.31 89 ILE A O 1
ATOM 701 N N . ASN A 1 90 ? -8.390 -3.778 8.518 1.00 91.19 90 ASN A N 1
ATOM 702 C CA . ASN A 1 90 ? -8.477 -4.171 9.926 1.00 91.19 90 ASN A CA 1
ATOM 703 C C . ASN A 1 90 ? -8.648 -5.689 10.120 1.00 91.19 90 ASN A C 1
ATOM 705 O O . ASN A 1 90 ? -8.242 -6.217 11.150 1.00 91.19 90 ASN A O 1
ATOM 709 N N . ALA A 1 91 ? -9.269 -6.381 9.160 1.00 89.69 91 ALA A N 1
ATOM 710 C CA . ALA A 1 91 ? -9.502 -7.821 9.233 1.00 89.69 91 ALA A CA 1
ATOM 711 C C . ALA A 1 91 ? -8.295 -8.664 8.787 1.00 89.69 91 ALA A C 1
ATOM 713 O O . ALA A 1 91 ? -8.137 -9.781 9.270 1.00 89.69 91 ALA A O 1
ATOM 714 N N . ASN A 1 92 ? -7.469 -8.155 7.867 1.00 88.94 92 ASN A N 1
ATOM 715 C CA . ASN A 1 92 ? -6.419 -8.942 7.204 1.00 88.94 92 ASN A CA 1
ATOM 716 C C . ASN A 1 92 ? -4.996 -8.496 7.568 1.00 88.94 92 ASN A C 1
ATOM 718 O O . ASN A 1 92 ? -4.041 -9.236 7.348 1.00 88.94 92 ASN A O 1
ATOM 722 N N . LEU A 1 93 ? -4.826 -7.304 8.143 1.00 85.56 93 LEU A N 1
ATOM 723 C CA . LEU A 1 93 ? -3.532 -6.813 8.604 1.00 85.56 93 LEU A CA 1
ATOM 724 C C . LEU A 1 93 ? -3.245 -7.350 10.019 1.00 85.56 93 LEU A C 1
ATOM 726 O O . LEU A 1 93 ? -3.324 -6.627 11.006 1.00 85.56 93 LEU A O 1
ATOM 730 N N . THR A 1 94 ? -2.965 -8.653 10.118 1.00 73.06 94 THR A N 1
ATOM 731 C CA . THR A 1 94 ? -2.844 -9.375 11.402 1.00 73.06 94 THR A CA 1
ATOM 732 C C . THR A 1 94 ? -1.406 -9.713 11.799 1.00 73.06 94 THR A C 1
ATOM 734 O O . THR A 1 94 ? -1.168 -10.124 12.933 1.00 73.06 94 THR A O 1
ATOM 737 N N . GLU A 1 95 ? -0.435 -9.564 10.892 1.00 67.06 95 GLU A N 1
ATOM 738 C CA . GLU A 1 95 ? 0.948 -10.001 11.114 1.00 67.06 95 GLU A CA 1
ATOM 739 C C . GLU A 1 95 ? 1.915 -8.827 11.338 1.00 67.06 95 GLU A C 1
ATOM 741 O O . GLU A 1 95 ? 2.441 -8.232 10.398 1.00 67.06 95 GLU A O 1
ATOM 746 N N . SER A 1 96 ? 2.190 -8.530 12.609 1.00 62.34 96 SER A N 1
ATOM 747 C CA . SER A 1 96 ? 3.098 -7.464 13.062 1.00 62.34 96 SER A CA 1
ATOM 748 C C . SER A 1 96 ? 4.552 -7.917 13.276 1.00 62.34 96 SER A C 1
ATOM 750 O O . SER A 1 96 ? 5.382 -7.148 13.758 1.00 62.34 96 SER A O 1
ATOM 752 N N . ASN A 1 97 ? 4.903 -9.168 12.946 1.00 64.88 97 ASN A N 1
ATOM 753 C CA . ASN A 1 97 ? 6.278 -9.644 13.114 1.00 64.88 97 ASN A CA 1
ATOM 754 C C . ASN A 1 97 ? 7.175 -9.160 11.966 1.00 64.88 97 ASN A C 1
ATOM 756 O O . ASN A 1 97 ? 7.275 -9.782 10.908 1.00 64.88 97 ASN A O 1
ATOM 760 N N . HIS A 1 98 ? 7.872 -8.055 12.210 1.00 62.62 98 HIS A N 1
ATOM 761 C CA . HIS A 1 98 ? 8.773 -7.432 11.244 1.00 62.62 98 HIS A CA 1
ATOM 762 C C . HIS A 1 98 ? 10.027 -8.260 10.920 1.00 62.62 98 HIS A C 1
ATOM 764 O O . HIS A 1 98 ? 10.611 -8.107 9.848 1.00 62.62 98 HIS A O 1
ATOM 770 N N . GLN A 1 99 ? 10.479 -9.100 11.854 1.00 59.81 99 GLN A N 1
ATOM 771 C CA . GLN A 1 99 ? 11.775 -9.783 11.771 1.00 59.81 99 GLN A CA 1
ATOM 772 C C . GLN A 1 99 ? 11.677 -11.109 11.017 1.00 59.81 99 GLN A C 1
ATOM 774 O O . GLN A 1 99 ? 12.615 -11.494 10.321 1.00 59.81 99 GLN A O 1
ATOM 779 N N . HIS A 1 100 ? 10.535 -11.790 11.129 1.00 65.94 100 HIS A N 1
ATOM 780 C CA . HIS A 1 100 ? 10.314 -13.097 10.521 1.00 65.94 100 HIS A CA 1
ATOM 781 C C . HIS A 1 100 ? 8.870 -13.233 10.020 1.00 65.94 100 HIS A C 1
ATOM 783 O O . HIS A 1 100 ? 8.073 -13.903 10.683 1.00 65.94 100 HIS A O 1
ATOM 789 N N . PRO A 1 101 ? 8.526 -12.625 8.865 1.00 74.62 101 PRO A N 1
ATOM 790 C CA . PRO A 1 101 ? 7.237 -12.868 8.236 1.00 74.62 101 PRO A CA 1
ATOM 791 C C . PRO A 1 101 ? 7.054 -14.360 7.927 1.00 74.62 101 PRO A C 1
ATOM 793 O O . PRO A 1 101 ? 7.999 -15.057 7.535 1.00 74.62 101 PRO A O 1
ATOM 796 N N . THR A 1 102 ? 5.838 -14.864 8.107 1.00 77.12 102 THR A N 1
ATOM 797 C CA . THR A 1 102 ? 5.492 -16.260 7.850 1.00 77.12 102 THR A CA 1
ATOM 798 C C . THR A 1 102 ? 5.660 -16.612 6.371 1.00 77.12 102 THR A C 1
ATOM 800 O O . THR A 1 102 ? 5.563 -15.775 5.472 1.00 77.12 102 THR A O 1
ATOM 803 N N . LYS A 1 103 ? 5.902 -17.898 6.089 1.00 77.81 103 LYS A N 1
ATOM 804 C CA . LYS A 1 103 ? 6.054 -18.393 4.708 1.00 77.81 103 LYS A CA 1
ATOM 805 C C . LYS A 1 103 ? 4.802 -18.161 3.857 1.00 77.81 103 LYS A C 1
ATOM 807 O O . LYS A 1 103 ? 4.931 -17.972 2.653 1.00 77.81 103 LYS A O 1
ATOM 812 N N . GLU A 1 104 ? 3.625 -18.188 4.476 1.00 78.50 104 GLU A N 1
ATOM 813 C CA . GLU A 1 104 ? 2.348 -17.929 3.809 1.00 78.50 104 GLU A CA 1
ATOM 814 C C . GLU A 1 104 ? 2.247 -16.467 3.362 1.00 78.50 104 GLU A C 1
ATOM 816 O O . GLU A 1 104 ? 2.024 -16.207 2.181 1.00 78.50 104 GLU A O 1
ATOM 821 N N . THR A 1 105 ? 2.548 -15.521 4.255 1.00 79.25 105 THR A N 1
ATOM 822 C CA . THR A 1 105 ? 2.590 -14.085 3.943 1.00 79.25 105 THR A CA 1
ATOM 823 C C . THR A 1 105 ? 3.647 -13.755 2.892 1.00 79.25 105 THR A C 1
ATOM 825 O O . THR A 1 105 ? 3.394 -12.968 1.983 1.00 79.25 105 THR A O 1
ATOM 828 N N . LEU A 1 106 ? 4.814 -14.403 2.943 1.00 80.38 106 LEU A N 1
ATOM 829 C CA . LEU A 1 106 ? 5.840 -14.274 1.905 1.00 80.38 106 LEU A CA 1
ATOM 830 C C . LEU A 1 106 ? 5.347 -14.760 0.534 1.00 80.38 106 LEU A C 1
ATOM 832 O O . LEU A 1 106 ? 5.580 -14.090 -0.471 1.00 80.38 106 LEU A O 1
ATOM 836 N N . ALA A 1 107 ? 4.653 -15.900 0.485 1.00 80.94 107 ALA A N 1
ATOM 837 C CA . ALA A 1 107 ? 4.105 -16.436 -0.757 1.00 80.94 107 ALA A CA 1
ATOM 838 C C . ALA A 1 107 ? 2.997 -15.535 -1.325 1.00 80.94 107 ALA A C 1
ATOM 840 O O . ALA A 1 107 ? 3.035 -15.207 -2.509 1.00 80.94 107 ALA A O 1
ATOM 841 N N . ALA A 1 108 ? 2.063 -15.077 -0.484 1.00 80.44 108 ALA A N 1
ATOM 842 C CA . ALA A 1 108 ? 1.004 -14.142 -0.872 1.00 80.44 108 ALA A CA 1
ATOM 843 C C . ALA A 1 108 ? 1.560 -12.790 -1.349 1.00 80.44 108 ALA A C 1
ATOM 845 O O . ALA A 1 108 ? 1.002 -12.157 -2.243 1.00 80.44 108 ALA A O 1
ATOM 846 N N . ALA A 1 109 ? 2.697 -12.366 -0.797 1.00 80.81 109 ALA A N 1
ATOM 847 C CA . ALA A 1 109 ? 3.392 -11.166 -1.231 1.00 80.81 109 ALA A CA 1
ATOM 848 C C . ALA A 1 109 ? 4.130 -11.338 -2.572 1.00 80.81 109 ALA A C 1
ATOM 850 O O . ALA A 1 109 ? 4.511 -10.339 -3.175 1.00 80.81 109 ALA A O 1
ATOM 851 N N . GLY A 1 110 ? 4.309 -12.564 -3.076 1.00 77.62 110 GLY A N 1
ATOM 852 C CA . GLY A 1 110 ? 5.038 -12.844 -4.318 1.00 77.62 110 GLY A CA 1
ATOM 853 C C . GLY A 1 110 ? 6.548 -13.025 -4.133 1.00 77.62 110 GLY A C 1
ATOM 854 O O . GLY A 1 110 ? 7.312 -12.829 -5.077 1.00 77.62 110 GLY A O 1
ATOM 855 N N . HIS A 1 111 ? 7.007 -13.383 -2.929 1.00 80.62 111 HIS A N 1
ATOM 856 C CA . HIS A 1 111 ? 8.404 -13.751 -2.710 1.00 80.62 111 HIS A CA 1
ATOM 857 C C . HIS A 1 111 ? 8.739 -15.084 -3.394 1.00 80.62 111 HIS A C 1
ATOM 859 O O . HIS A 1 111 ? 8.046 -16.087 -3.205 1.00 80.62 111 HIS A O 1
ATOM 865 N N . VAL A 1 112 ? 9.850 -15.118 -4.133 1.00 71.00 112 VAL A N 1
ATOM 866 C CA . VAL A 1 112 ? 10.387 -16.348 -4.723 1.00 71.00 112 VAL A CA 1
ATOM 867 C C . VAL A 1 112 ? 11.584 -16.802 -3.884 1.00 71.00 112 VAL A C 1
ATOM 869 O O . VAL A 1 112 ? 12.622 -16.144 -3.907 1.00 71.00 112 VAL A O 1
ATOM 872 N N . PRO A 1 113 ? 11.497 -17.922 -3.143 1.00 65.38 113 PRO A N 1
ATOM 873 C CA . PRO A 1 113 ? 12.635 -18.398 -2.374 1.00 65.38 113 PRO A CA 1
ATOM 874 C C . PRO A 1 113 ? 13.778 -18.792 -3.319 1.00 65.38 113 PRO A C 1
ATOM 876 O O . PRO A 1 113 ? 13.595 -19.597 -4.234 1.00 65.38 113 PRO A O 1
ATOM 879 N N . GLU A 1 114 ? 14.980 -18.278 -3.045 1.00 58.41 114 GLU A N 1
ATOM 880 C CA . GLU A 1 114 ? 16.215 -18.453 -3.835 1.00 58.41 114 GLU A CA 1
ATOM 881 C C . GLU A 1 114 ? 16.526 -19.926 -4.198 1.00 58.41 114 GLU A C 1
ATOM 883 O O . GLU A 1 114 ? 17.170 -20.218 -5.204 1.00 58.41 114 GLU A O 1
ATOM 888 N N . LYS A 1 115 ? 16.015 -20.892 -3.418 1.00 51.19 115 LYS A N 1
ATOM 889 C CA . LYS A 1 115 ? 16.230 -22.340 -3.599 1.00 51.19 115 LYS A CA 1
ATOM 890 C C . LYS A 1 115 ? 15.078 -23.110 -4.266 1.00 51.19 115 LYS A C 1
ATOM 892 O O . LYS A 1 115 ? 15.026 -24.330 -4.136 1.00 51.19 115 LYS A O 1
ATOM 897 N N . ALA A 1 116 ? 14.171 -22.469 -5.004 1.00 50.72 116 ALA A N 1
ATOM 898 C CA . ALA A 1 116 ? 13.137 -23.185 -5.775 1.00 50.72 116 ALA A CA 1
ATOM 899 C C . ALA A 1 116 ? 13.570 -23.596 -7.202 1.00 50.72 116 ALA A C 1
ATOM 901 O O . ALA A 1 116 ? 12.765 -24.094 -7.986 1.00 50.72 116 ALA A O 1
ATOM 902 N N . GLY A 1 117 ? 14.850 -23.465 -7.554 1.00 47.28 117 GLY A N 1
ATOM 903 C CA . GLY A 1 117 ? 15.404 -23.997 -8.800 1.00 47.28 117 GLY A CA 1
ATOM 904 C C . GLY A 1 117 ? 15.778 -25.476 -8.690 1.00 47.28 117 GLY A C 1
ATOM 905 O O . GLY A 1 117 ? 16.969 -25.771 -8.676 1.00 47.28 117 GLY A O 1
ATOM 906 N N . LYS A 1 118 ? 14.783 -26.372 -8.564 1.00 50.56 118 LYS A N 1
ATOM 907 C CA . LYS A 1 118 ? 14.781 -27.824 -8.897 1.00 50.56 118 LYS A CA 1
ATOM 908 C C . LYS A 1 118 ? 13.708 -28.543 -8.065 1.00 50.56 118 LYS A C 1
ATOM 910 O O . LYS A 1 118 ? 14.025 -29.125 -7.038 1.00 50.56 118 LYS A O 1
ATOM 915 N N . THR A 1 119 ? 12.455 -28.588 -8.521 1.00 41.09 119 THR A N 1
ATOM 916 C CA . THR A 1 119 ? 11.628 -29.809 -8.414 1.00 41.09 119 THR A CA 1
ATOM 917 C C . THR A 1 119 ? 10.554 -29.800 -9.499 1.00 41.09 119 THR A C 1
ATOM 919 O O . THR A 1 119 ? 9.635 -28.992 -9.531 1.00 41.09 119 THR A O 1
ATOM 922 N N . ARG A 1 120 ? 10.741 -30.745 -10.413 1.00 49.28 120 ARG A N 1
ATOM 923 C CA . ARG A 1 120 ? 9.857 -31.230 -11.467 1.00 49.28 120 ARG A CA 1
ATOM 924 C C . ARG A 1 120 ? 8.494 -31.637 -10.889 1.00 49.28 120 ARG A C 1
ATOM 926 O O . ARG A 1 120 ? 8.458 -32.512 -10.030 1.00 49.28 120 ARG A O 1
ATOM 933 N N . LEU A 1 121 ? 7.388 -31.125 -11.434 1.00 51.56 121 LEU A N 1
ATOM 934 C CA . LEU A 1 121 ? 6.102 -31.826 -11.355 1.00 51.56 121 LEU A CA 1
ATOM 935 C C . LEU A 1 121 ? 5.406 -31.872 -12.718 1.00 51.56 121 LEU A C 1
ATOM 937 O O . LEU A 1 121 ? 4.573 -31.057 -13.093 1.00 51.56 121 LEU A O 1
ATOM 941 N N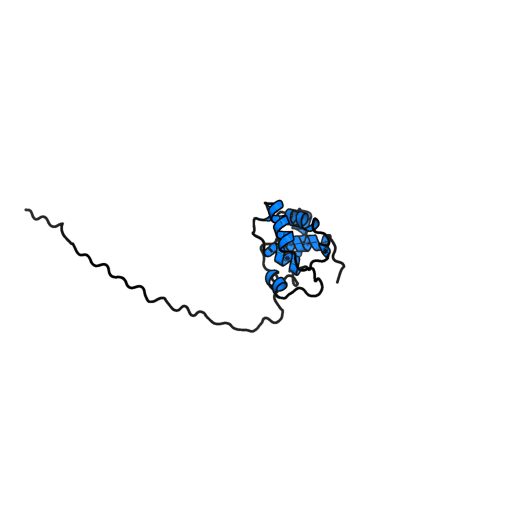 . THR A 1 122 ? 5.775 -32.912 -13.456 1.00 52.16 122 THR A N 1
ATOM 942 C CA . THR A 1 122 ? 4.914 -33.606 -14.407 1.00 52.16 122 THR A CA 1
ATOM 943 C C . THR A 1 122 ? 3.624 -34.056 -13.720 1.00 52.16 122 THR A C 1
ATOM 945 O O . THR A 1 122 ? 3.692 -34.907 -12.834 1.00 52.16 122 THR A O 1
ATOM 948 N N . ARG A 1 123 ? 2.460 -33.572 -14.171 1.00 49.81 123 ARG A N 1
ATOM 949 C CA . ARG A 1 123 ? 1.194 -34.328 -14.103 1.00 49.81 123 ARG A CA 1
ATOM 950 C C . ARG A 1 123 ? 0.099 -33.701 -14.975 1.00 49.81 123 ARG A C 1
ATOM 952 O O . ARG A 1 123 ? -0.909 -33.209 -14.490 1.00 49.81 123 ARG A O 1
ATOM 959 N N . ARG A 1 124 ? 0.269 -33.761 -16.300 1.00 44.47 124 ARG A N 1
ATOM 960 C CA . ARG A 1 124 ? -0.855 -33.590 -17.235 1.00 44.47 124 ARG A CA 1
ATOM 961 C C . ARG A 1 124 ? -1.455 -34.964 -17.535 1.00 44.47 124 ARG A C 1
ATOM 963 O O . ARG A 1 124 ? -1.298 -35.506 -18.619 1.00 44.47 124 ARG A O 1
ATOM 970 N N . SER A 1 125 ? -2.105 -35.550 -16.532 1.00 46.66 125 SER A N 1
ATOM 971 C CA . SER A 1 125 ? -3.040 -36.658 -16.734 1.00 46.66 125 SER A CA 1
ATOM 972 C C . SER A 1 125 ? -4.390 -36.051 -17.111 1.00 46.66 125 SER A C 1
ATOM 974 O O . SER A 1 125 ? -5.263 -35.894 -16.267 1.00 46.66 125 SER A O 1
ATOM 976 N N . GLN A 1 126 ? -4.556 -35.667 -18.378 1.00 52.06 126 GLN A N 1
ATOM 977 C CA . GLN A 1 126 ? -5.894 -35.505 -18.946 1.00 52.06 126 GLN A CA 1
ATOM 978 C C . GLN A 1 126 ? -6.383 -36.897 -19.337 1.00 52.06 126 GLN A C 1
ATOM 980 O O . GLN A 1 126 ? -6.188 -37.372 -20.452 1.00 52.06 126 GLN A O 1
ATOM 985 N N . GLN A 1 127 ? -6.980 -37.569 -18.354 1.00 43.72 127 GLN A N 1
ATOM 986 C CA . GLN A 1 127 ? -7.877 -38.688 -18.576 1.00 43.72 127 GLN A CA 1
ATOM 987 C C . GLN A 1 127 ? -9.074 -38.138 -19.354 1.00 43.72 127 GLN A C 1
ATOM 989 O O . GLN A 1 127 ? -9.943 -37.471 -18.796 1.00 43.72 127 GLN A O 1
ATOM 994 N N . SER A 1 128 ? -9.044 -38.337 -20.673 1.00 39.69 128 SER A N 1
ATOM 995 C CA . SER A 1 128 ? -10.156 -38.027 -21.559 1.00 39.69 128 SER A CA 1
ATOM 996 C C . SER A 1 128 ? -11.370 -38.837 -21.112 1.00 39.69 128 SER A C 1
ATOM 998 O O . SER A 1 128 ? -11.359 -40.067 -21.039 1.00 39.69 128 SER A O 1
ATOM 1000 N N . SER A 1 129 ? -12.388 -38.079 -20.742 1.00 45.25 129 SER A N 1
ATOM 1001 C CA . SER A 1 129 ? -13.752 -38.447 -20.423 1.00 45.25 129 SER A CA 1
ATOM 1002 C C . SER A 1 129 ? -14.325 -39.443 -21.433 1.00 45.25 129 SER A C 1
ATOM 1004 O O . SER A 1 129 ? -14.603 -39.111 -22.582 1.00 45.25 129 SER A O 1
ATOM 1006 N N . ARG A 1 130 ? -14.591 -40.668 -20.975 1.00 46.16 130 ARG A N 1
ATOM 1007 C CA . ARG A 1 130 ? -15.499 -41.596 -21.651 1.00 46.16 130 ARG A CA 1
ATOM 1008 C C . ARG A 1 130 ? -16.502 -42.102 -20.628 1.00 46.16 130 ARG A C 1
ATOM 1010 O O . ARG A 1 130 ? -16.195 -43.033 -19.889 1.00 46.16 130 ARG A O 1
ATOM 1017 N N . GLN A 1 131 ? -17.656 -41.434 -20.577 1.00 38.88 131 GLN A N 1
ATOM 1018 C CA . GLN A 1 131 ? -18.994 -42.020 -20.421 1.00 38.88 131 GLN A CA 1
ATOM 1019 C C . GLN A 1 131 ? -20.023 -40.942 -20.057 1.00 38.88 131 GLN A C 1
ATOM 1021 O O . GLN A 1 131 ? -19.981 -40.375 -18.973 1.00 38.88 131 GLN A O 1
ATOM 1026 N N . GLN A 1 132 ? -21.002 -40.752 -20.937 1.00 42.50 132 GLN A N 1
ATOM 1027 C CA . GLN A 1 132 ? -22.402 -40.673 -20.530 1.00 42.50 132 GLN A CA 1
ATOM 1028 C C . GLN A 1 132 ? -23.203 -41.549 -21.500 1.00 42.50 132 GLN A C 1
ATOM 1030 O O . GLN A 1 132 ? -23.094 -41.348 -22.712 1.00 42.50 132 GLN A O 1
ATOM 1035 N N . PRO A 1 133 ? -23.972 -42.533 -21.013 1.00 49.38 133 PRO A N 1
ATOM 1036 C CA . PRO A 1 133 ? -25.005 -43.172 -21.800 1.00 49.38 133 PRO A CA 1
ATOM 1037 C C . PRO A 1 133 ? -26.321 -42.430 -21.555 1.00 49.38 133 PRO A C 1
ATOM 1039 O O . PRO A 1 133 ? -26.711 -42.258 -20.404 1.00 49.38 133 PRO A O 1
ATOM 1042 N N . ASN A 1 134 ? -27.055 -42.060 -22.603 1.00 36.84 134 ASN A N 1
ATOM 1043 C CA . ASN A 1 134 ? -28.487 -42.332 -22.567 1.00 36.84 134 ASN A CA 1
ATOM 1044 C C . ASN A 1 134 ? -29.110 -42.366 -23.961 1.00 36.84 134 ASN A C 1
ATOM 1046 O O . ASN A 1 134 ? -28.835 -41.536 -24.823 1.00 36.84 134 ASN A O 1
ATOM 1050 N N . SER A 1 135 ? -29.956 -43.371 -24.127 1.00 50.88 135 SER A N 1
ATOM 1051 C CA . SER A 1 135 ? -30.768 -43.662 -25.295 1.00 50.88 135 SER A CA 1
ATOM 1052 C C . SER A 1 135 ? -31.909 -42.658 -25.418 1.00 50.88 135 SER A C 1
ATOM 1054 O O . SER A 1 135 ? -32.604 -42.413 -24.441 1.00 50.88 135 SER A O 1
ATOM 1056 N N . GLN A 1 136 ? -32.193 -42.198 -26.634 1.00 48.88 136 GLN A N 1
ATOM 1057 C CA . GLN A 1 136 ? -33.552 -41.821 -27.013 1.00 48.88 136 GLN A CA 1
ATOM 1058 C C . GLN A 1 136 ? -33.771 -42.268 -28.459 1.00 48.88 136 GLN A C 1
ATOM 1060 O O . GLN A 1 136 ? -33.185 -41.736 -29.399 1.00 48.88 136 GLN A O 1
ATOM 1065 N N . LYS A 1 137 ? -34.575 -43.320 -28.611 1.00 48.44 137 LYS A N 1
ATOM 1066 C CA . LYS A 1 137 ? -35.126 -43.766 -29.887 1.00 48.44 137 LYS A CA 1
ATOM 1067 C C . LYS A 1 137 ? -36.464 -43.061 -30.084 1.00 48.44 137 LYS A C 1
ATOM 1069 O O . LYS A 1 137 ? -37.303 -43.135 -29.192 1.00 48.44 137 LYS A O 1
ATOM 1074 N N . SER A 1 138 ? -36.702 -42.521 -31.271 1.00 44.41 138 SER A N 1
ATOM 1075 C CA . SER A 1 138 ? -38.040 -42.478 -31.869 1.00 44.41 138 SER A CA 1
ATOM 1076 C C . SER A 1 138 ? -37.922 -42.307 -33.393 1.00 44.41 138 SER A C 1
ATOM 1078 O O . SER A 1 138 ? -37.169 -41.447 -33.851 1.00 44.41 138 SER A O 1
ATOM 1080 N N . PRO A 1 139 ? -38.600 -43.151 -34.193 1.00 52.59 139 PRO A N 1
ATOM 1081 C CA . PRO A 1 139 ? -38.632 -43.052 -35.648 1.00 52.59 139 PRO A CA 1
ATOM 1082 C C . PRO A 1 139 ? -39.835 -42.213 -36.099 1.00 52.59 139 PRO A C 1
ATOM 1084 O O . PRO A 1 139 ? -40.828 -42.154 -35.379 1.00 52.59 139 PRO A O 1
ATOM 1087 N N . THR A 1 140 ? -39.765 -41.606 -37.286 1.00 45.47 140 THR A N 1
ATOM 1088 C CA . THR A 1 140 ? -40.894 -41.377 -38.221 1.00 45.47 140 THR A CA 1
ATOM 1089 C C . THR A 1 140 ? -40.395 -40.560 -39.418 1.00 45.47 140 THR A C 1
ATOM 1091 O O . THR A 1 140 ? -40.152 -39.366 -39.308 1.00 45.47 140 THR A O 1
ATOM 1094 N N . TRP A 1 141 ? -40.218 -41.212 -40.571 1.00 36.31 141 TRP A N 1
ATOM 1095 C CA . TRP A 1 141 ? -40.132 -40.535 -41.869 1.00 36.31 141 TRP A CA 1
ATOM 1096 C C . TRP A 1 141 ? -41.413 -40.843 -42.644 1.00 36.31 141 TRP A C 1
ATOM 1098 O O . TRP A 1 141 ? -41.575 -41.925 -43.198 1.00 36.31 141 TRP A O 1
ATOM 1108 N N . ALA A 1 142 ? -42.315 -39.874 -42.633 1.00 40.84 142 ALA A N 1
ATOM 1109 C CA . ALA A 1 142 ? -43.389 -39.631 -43.588 1.00 40.84 142 ALA A CA 1
ATOM 1110 C C . ALA A 1 142 ? -43.511 -38.093 -43.541 1.00 40.84 142 ALA A C 1
ATOM 1112 O O . ALA A 1 142 ? -43.550 -37.536 -42.452 1.00 40.84 142 ALA A O 1
ATOM 1113 N N . GLU A 1 143 ? -43.396 -37.306 -44.601 1.00 44.66 143 GLU A N 1
ATOM 1114 C CA . GLU A 1 143 ? -44.000 -37.414 -45.920 1.00 44.66 143 GLU A CA 1
ATOM 1115 C C . GLU A 1 143 ? -43.197 -36.554 -46.911 1.00 44.66 143 GLU A C 1
ATOM 1117 O O . GLU A 1 143 ? -42.580 -35.563 -46.519 1.00 44.66 143 GLU A O 1
ATOM 1122 N N . GLY A 1 144 ? -43.216 -36.900 -48.201 1.00 52.38 144 GLY A N 1
ATOM 1123 C CA . GLY A 1 144 ? -42.625 -36.017 -49.210 1.00 52.38 144 GLY A CA 1
ATOM 1124 C C . GLY A 1 144 ? -42.406 -36.588 -50.607 1.00 52.38 144 GLY A C 1
ATOM 1125 O O . GLY A 1 144 ? -41.544 -36.082 -51.313 1.00 52.38 144 GLY A O 1
ATOM 1126 N N . PHE A 1 145 ? -43.147 -37.614 -51.029 1.00 44.09 145 PHE A N 1
ATOM 1127 C CA . PHE A 1 145 ? -43.213 -37.996 -52.442 1.00 44.09 145 PHE A CA 1
ATOM 1128 C C . PHE A 1 145 ? -44.676 -38.025 -52.879 1.00 44.09 145 PHE A C 1
ATOM 1130 O O . PHE A 1 145 ? -45.403 -38.975 -52.609 1.00 44.09 145 PHE A O 1
ATOM 1137 N N . SER A 1 146 ? -45.104 -36.948 -53.539 1.00 56.97 146 SER A N 1
ATOM 1138 C CA . SER A 1 146 ? -46.311 -36.945 -54.368 1.00 56.97 146 SER A CA 1
ATOM 1139 C C . SER A 1 146 ? -45.953 -37.444 -55.773 1.00 56.97 146 SER A C 1
ATOM 1141 O O . SER A 1 146 ? -44.967 -36.959 -56.333 1.00 56.97 146 SER A O 1
ATOM 1143 N N . PRO A 1 147 ? -46.730 -38.356 -56.380 1.00 57.22 147 PRO A N 1
ATOM 1144 C CA . PRO A 1 147 ? -46.656 -38.640 -57.806 1.00 57.22 147 PRO A CA 1
ATOM 1145 C C . PRO A 1 147 ? -47.735 -37.842 -58.559 1.00 57.22 147 PRO A C 1
ATOM 1147 O O . PRO A 1 147 ? -48.903 -37.932 -58.192 1.00 57.22 147 PRO A O 1
ATOM 1150 N N . SER A 1 148 ? -47.379 -37.112 -59.627 1.00 53.56 148 SER A N 1
ATOM 1151 C CA . SER A 1 148 ? -48.255 -36.971 -60.809 1.00 53.56 148 SER A CA 1
ATOM 1152 C C . SER A 1 148 ? -47.583 -36.296 -62.022 1.00 53.56 148 SER A C 1
ATOM 1154 O O . SER A 1 148 ? -47.186 -35.138 -61.951 1.00 53.56 148 SER A O 1
ATOM 1156 N N . MET A 1 149 ? -47.548 -37.067 -63.117 1.00 44.62 149 MET A N 1
ATOM 1157 C CA . MET A 1 149 ? -47.813 -36.743 -64.535 1.00 44.62 149 MET A CA 1
ATOM 1158 C C . MET A 1 149 ? -47.031 -35.641 -65.282 1.00 44.62 149 MET A C 1
ATOM 1160 O O . MET A 1 149 ? -47.315 -34.454 -65.141 1.00 44.62 149 MET A O 1
ATOM 1164 N N . ALA A 1 150 ? -46.207 -36.085 -66.243 1.00 50.25 150 ALA A N 1
ATOM 1165 C CA . ALA A 1 150 ? -46.338 -35.786 -67.680 1.00 50.25 150 ALA A CA 1
ATOM 1166 C C . ALA A 1 150 ? -45.694 -36.914 -68.505 1.00 50.25 150 ALA A C 1
ATOM 1168 O O . ALA A 1 150 ? -44.631 -37.412 -68.068 1.00 50.25 150 ALA A O 1
#

pLDDT: mean 77.78, std 19.77, range [36.31, 98.0]

Foldseek 3Di:
DPQQDLVNVLLLLLLLLDPDFDALVDDDPVSSVNSVVCSVVVDPPSVLLSVLLVVDPPSSL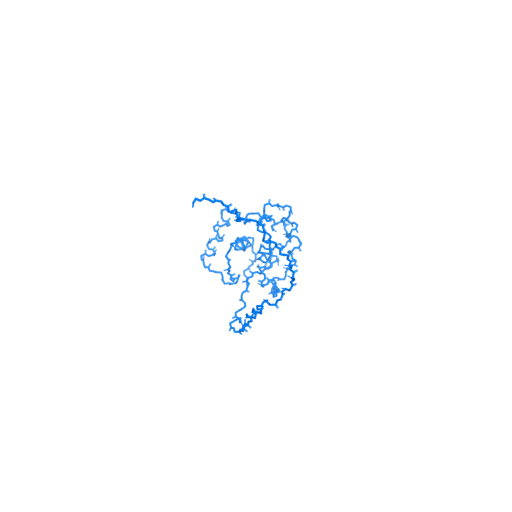QASLQSSLLSLVDDNCQSVPSVSNNVSCVVRSPDSHHPDDDPVSSVSSNHDPPPPPDDDDDDPPPPDDDDDDDDDDDDDDDDDDDDDDD

Organism: Kluyvera cryocrescens (NCBI:txid580)

Secondary structure (DSSP, 8-state):
-----HHHHHHHHHHHTSSS---TTS--HHHHHHHHHHHHHT-TTHHHHHHHHTTSTTGGGS-HHHHHHHHHTS-TTGGG-HHHHHHHHHHH-----SSS--HHHHHHTT---TT-S---------------------------------

Sequence (150 aa):
MAPVTLDTLDEEIALATLPMDFDIYNIPGSIHRRAKEIVSKKESPFKEWSAALRKCAGILDYSRAAIFALIRGAAENVHHFPVSLQTYINANLTESNHQHPTKETLAAAGHVPEKAGKTRLTRRSQQSSRQQPNSQKSPTWAEGFSPSMA

Radius of gyration: 28.02 Å; chains: 1; bounding box: 66×56×82 Å